Protein AF-A0A7Y3DHA9-F1 (afdb_monomer_lite)

Secondary structure (DSSP, 8-state):
-HHHHHHHHHHHHHHHHHHHHHHHHHHHSTT-GGG-HHHHTHHHHHHHHHHHHHHHHHHHHHHHTT--HHHHHHHHHHHHHHHHHHHHH--

Structure (mmCIF, N/CA/C/O backbone):
data_AF-A0A7Y3DHA9-F1
#
_entry.id   AF-A0A7Y3DHA9-F1
#
loop_
_atom_site.group_PDB
_atom_site.id
_atom_site.type_symbol
_atom_site.label_atom_id
_atom_site.label_alt_id
_atom_site.label_comp_id
_atom_site.label_asym_id
_atom_site.label_entity_id
_atom_site.label_seq_id
_atom_site.pdbx_PDB_ins_code
_atom_site.Cartn_x
_atom_site.Cartn_y
_atom_site.Cartn_z
_atom_site.occupancy
_atom_site.B_iso_or_equiv
_atom_site.auth_seq_id
_atom_site.auth_comp_id
_atom_site.auth_asym_id
_atom_site.auth_atom_id
_atom_site.pdbx_PDB_model_num
ATOM 1 N N . MET A 1 1 ? 13.545 5.362 -10.494 1.00 75.56 1 MET A N 1
ATOM 2 C CA . MET A 1 1 ? 12.402 4.444 -10.269 1.00 75.56 1 MET A CA 1
ATOM 3 C C . MET A 1 1 ? 12.486 3.674 -8.959 1.00 75.56 1 MET A C 1
ATOM 5 O O . MET A 1 1 ? 11.540 3.766 -8.197 1.00 75.56 1 MET A O 1
ATOM 9 N N . ARG A 1 2 ? 13.593 2.985 -8.637 1.00 84.75 2 ARG A N 1
ATOM 10 C CA . ARG A 1 2 ? 13.716 2.209 -7.380 1.00 84.75 2 ARG A CA 1
ATOM 11 C C . ARG A 1 2 ? 13.362 2.999 -6.113 1.00 84.75 2 ARG A C 1
ATOM 13 O O . ARG A 1 2 ? 12.601 2.504 -5.296 1.00 84.75 2 ARG A O 1
ATOM 20 N N . ALA A 1 3 ? 13.839 4.241 -5.999 1.00 88.06 3 ALA A N 1
ATOM 21 C CA . ALA A 1 3 ? 13.504 5.120 -4.876 1.00 88.06 3 ALA A CA 1
ATOM 22 C C . ALA A 1 3 ? 11.991 5.385 -4.746 1.00 88.06 3 ALA A C 1
ATOM 24 O O . ALA A 1 3 ? 11.471 5.381 -3.641 1.00 88.06 3 ALA A O 1
ATOM 25 N N . VAL A 1 4 ? 11.271 5.546 -5.863 1.00 89.31 4 VAL A N 1
ATOM 26 C CA . VAL A 1 4 ? 9.814 5.776 -5.861 1.00 89.31 4 VAL A CA 1
ATOM 27 C C . VAL A 1 4 ? 9.078 4.548 -5.329 1.00 89.31 4 VAL A C 1
ATOM 29 O O . VAL A 1 4 ? 8.219 4.677 -4.465 1.00 89.31 4 VAL A O 1
ATOM 32 N N . PHE A 1 5 ? 9.454 3.354 -5.791 1.00 89.88 5 PHE A N 1
ATOM 33 C CA . PHE A 1 5 ? 8.871 2.106 -5.298 1.00 89.88 5 PHE A CA 1
ATOM 34 C C . PHE A 1 5 ? 9.215 1.848 -3.828 1.00 89.88 5 PHE A C 1
ATOM 36 O O . PHE A 1 5 ? 8.356 1.399 -3.081 1.00 89.88 5 PHE A O 1
ATOM 43 N N . ALA A 1 6 ? 10.429 2.192 -3.389 1.00 88.56 6 ALA A N 1
ATOM 44 C CA . ALA A 1 6 ? 10.831 2.086 -1.988 1.00 88.56 6 ALA A CA 1
ATOM 45 C C . ALA A 1 6 ? 10.068 3.044 -1.073 1.00 88.56 6 ALA A C 1
ATOM 47 O O . ALA A 1 6 ? 9.629 2.634 -0.003 1.00 88.56 6 ALA A O 1
ATOM 48 N N . ILE A 1 7 ? 9.854 4.289 -1.504 1.00 93.38 7 ILE A N 1
ATOM 49 C CA . ILE A 1 7 ? 9.027 5.247 -0.765 1.00 93.38 7 ILE A CA 1
ATOM 50 C C . ILE A 1 7 ? 7.584 4.746 -0.699 1.00 93.38 7 ILE A C 1
ATOM 52 O O . ILE A 1 7 ? 7.011 4.707 0.384 1.00 93.38 7 ILE A O 1
ATOM 56 N N . ALA A 1 8 ? 7.013 4.310 -1.826 1.00 90.12 8 ALA A N 1
ATOM 57 C CA . ALA A 1 8 ? 5.658 3.766 -1.853 1.00 90.12 8 ALA A CA 1
ATOM 58 C C . ALA A 1 8 ? 5.517 2.545 -0.934 1.00 90.12 8 ALA A C 1
ATOM 60 O O . ALA A 1 8 ? 4.572 2.468 -0.156 1.00 90.12 8 ALA A O 1
ATOM 61 N N . LEU A 1 9 ? 6.494 1.635 -0.958 1.00 90.38 9 LEU A N 1
ATOM 62 C CA . LEU A 1 9 ? 6.523 0.479 -0.071 1.00 90.38 9 LEU A CA 1
ATOM 63 C C . LEU A 1 9 ? 6.594 0.898 1.399 1.00 90.38 9 LEU A C 1
ATOM 65 O O . LEU A 1 9 ? 5.826 0.392 2.209 1.00 90.38 9 LEU A O 1
ATOM 69 N N . GLY A 1 10 ? 7.479 1.837 1.736 1.00 93.69 10 GLY A N 1
ATOM 70 C CA . GLY A 1 10 ? 7.617 2.355 3.094 1.00 93.69 10 GLY A CA 1
ATOM 71 C C . GLY A 1 10 ? 6.329 3.002 3.601 1.00 93.69 10 GLY A C 1
ATOM 72 O O . GLY A 1 10 ? 5.872 2.678 4.692 1.00 93.69 10 GLY A O 1
ATOM 73 N N . VAL A 1 11 ? 5.699 3.856 2.792 1.00 93.31 11 VAL A N 1
ATOM 74 C CA . VAL A 1 11 ? 4.422 4.503 3.137 1.00 93.31 11 VAL A CA 1
ATOM 75 C C . VAL A 1 11 ? 3.304 3.471 3.285 1.00 93.31 11 VAL A C 1
ATOM 77 O O . VAL A 1 11 ? 2.571 3.514 4.268 1.00 93.31 11 VAL A O 1
ATOM 80 N N . GLY A 1 12 ? 3.190 2.518 2.356 1.00 89.69 12 GLY A N 1
ATOM 81 C CA . GLY A 1 12 ? 2.194 1.448 2.436 1.00 89.69 12 GLY A CA 1
ATOM 82 C C . GLY A 1 12 ? 2.391 0.560 3.665 1.00 89.69 12 GLY A C 1
ATOM 83 O O . GLY A 1 12 ? 1.429 0.226 4.348 1.00 89.69 12 GLY A O 1
ATOM 84 N N . PHE A 1 13 ? 3.640 0.232 3.994 1.00 93.38 13 PHE A N 1
ATOM 85 C CA . PHE A 1 13 ? 3.988 -0.566 5.166 1.00 93.38 13 PHE A CA 1
ATOM 86 C C . PHE A 1 13 ? 3.660 0.159 6.475 1.00 93.38 13 PHE A C 1
ATOM 88 O O . PHE A 1 13 ? 3.027 -0.421 7.354 1.00 93.38 13 PHE A O 1
ATOM 95 N N . LEU A 1 14 ? 4.027 1.438 6.593 1.00 95.06 14 LEU A N 1
ATOM 96 C CA . 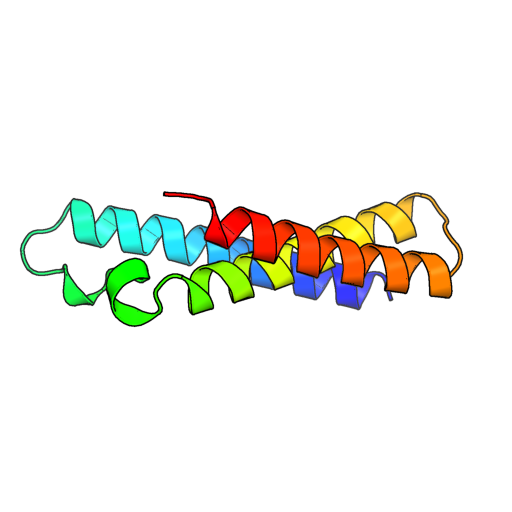LEU A 1 14 ? 3.665 2.257 7.752 1.00 95.06 14 LEU A CA 1
ATOM 97 C C . LEU A 1 14 ? 2.149 2.436 7.868 1.00 95.06 14 LEU A C 1
ATOM 99 O O . LEU A 1 14 ? 1.621 2.392 8.973 1.00 95.06 14 LEU A O 1
ATOM 103 N N . GLY A 1 15 ? 1.447 2.588 6.742 1.00 90.94 15 GLY A N 1
ATOM 104 C CA . GLY A 1 15 ? -0.012 2.632 6.707 1.00 90.94 15 GLY A CA 1
ATOM 105 C C . GLY A 1 15 ? -0.642 1.344 7.238 1.00 90.94 15 GLY A C 1
ATOM 106 O O . GLY A 1 15 ? -1.532 1.415 8.079 1.00 90.94 15 GLY A O 1
ATOM 107 N N . LEU A 1 16 ? -0.149 0.176 6.808 1.00 89.38 16 LEU A N 1
ATOM 108 C CA . LEU A 1 16 ? -0.606 -1.125 7.311 1.00 89.38 16 LEU A CA 1
ATOM 109 C C . LEU A 1 16 ? -0.328 -1.286 8.807 1.00 89.38 16 LEU A C 1
ATOM 111 O O . LEU A 1 16 ? -1.213 -1.700 9.548 1.00 89.38 16 LEU A O 1
ATOM 115 N N . LEU A 1 17 ? 0.878 -0.93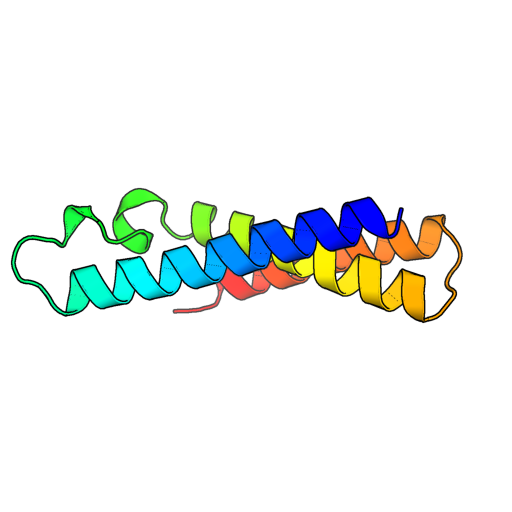6 9.262 1.00 91.50 17 LEU A N 1
ATOM 116 C CA . LEU A 1 17 ? 1.221 -0.987 10.683 1.00 91.50 17 LEU A CA 1
ATOM 117 C C . LEU A 1 17 ? 0.325 -0.070 11.511 1.00 91.50 17 LEU A C 1
ATOM 119 O O . LEU A 1 17 ? -0.207 -0.504 12.526 1.00 91.50 17 LEU A O 1
ATOM 123 N N . GLY A 1 18 ? 0.137 1.172 11.064 1.00 90.62 18 GLY A N 1
ATOM 124 C CA . GLY A 1 18 ? -0.766 2.120 11.702 1.00 90.62 18 GLY A CA 1
ATOM 125 C C . GLY A 1 18 ? -2.171 1.545 11.817 1.00 90.62 18 GLY A C 1
ATOM 126 O O . GLY A 1 18 ? -2.713 1.531 12.914 1.00 90.62 18 GLY A O 1
ATOM 127 N N . TRP A 1 19 ? -2.697 0.984 10.722 1.00 89.44 19 TRP A N 1
ATOM 128 C CA . TRP A 1 19 ? -4.018 0.356 10.681 1.00 89.44 19 TRP A CA 1
ATOM 129 C C . TRP A 1 19 ? -4.152 -0.773 11.706 1.00 89.44 19 TRP A C 1
ATOM 131 O O . TRP A 1 19 ? -5.111 -0.804 12.473 1.00 89.44 19 TRP A O 1
ATOM 141 N N . ILE A 1 20 ? -3.172 -1.679 11.764 1.00 88.50 20 ILE A N 1
ATOM 142 C CA . ILE A 1 20 ? -3.162 -2.801 12.713 1.00 88.50 20 ILE A CA 1
ATOM 143 C C . ILE A 1 20 ? -3.121 -2.288 14.155 1.00 88.50 20 ILE A C 1
ATOM 145 O O . ILE A 1 20 ? -3.896 -2.750 14.988 1.00 88.50 20 ILE A O 1
ATOM 149 N N . ILE A 1 21 ? -2.243 -1.325 14.451 1.00 89.88 21 ILE A N 1
ATOM 150 C CA . ILE A 1 21 ? -2.102 -0.754 15.794 1.00 89.88 21 ILE A CA 1
ATOM 151 C C . ILE A 1 21 ? -3.409 -0.088 16.225 1.00 89.88 21 ILE A C 1
ATOM 153 O O . ILE A 1 21 ? -3.886 -0.353 17.324 1.00 89.88 21 ILE A O 1
ATOM 157 N N . THR A 1 22 ? -4.009 0.751 15.379 1.00 88.19 22 THR A N 1
ATOM 158 C CA . THR A 1 22 ? -5.244 1.465 15.728 1.00 88.19 22 THR A CA 1
ATOM 159 C C . THR A 1 22 ? -6.429 0.522 15.886 1.00 88.19 22 THR A C 1
ATOM 161 O O . THR A 1 22 ? -7.190 0.693 16.832 1.00 88.19 22 THR A O 1
ATOM 164 N N . SER A 1 23 ? -6.543 -0.506 15.038 1.00 86.19 23 SER A N 1
ATOM 165 C CA . SER A 1 23 ? -7.596 -1.527 15.167 1.00 86.19 23 SER A CA 1
ATOM 166 C C . SER A 1 23 ? -7.430 -2.322 16.468 1.00 86.19 23 SER A C 1
ATOM 168 O O . SER A 1 23 ? -8.386 -2.550 17.201 1.00 86.19 23 SER A O 1
ATOM 170 N N . ALA A 1 24 ? -6.191 -2.692 16.810 1.00 86.94 24 ALA A N 1
ATOM 171 C CA . ALA A 1 24 ? -5.896 -3.396 18.055 1.00 86.94 24 ALA A CA 1
ATOM 172 C C . ALA A 1 24 ? -6.193 -2.540 19.296 1.00 86.94 24 ALA A C 1
ATOM 174 O O . ALA A 1 24 ? -6.729 -3.050 20.279 1.00 86.94 24 ALA A O 1
ATOM 175 N N . VAL A 1 25 ? -5.858 -1.246 19.261 1.00 87.12 25 VAL A N 1
ATOM 176 C CA . VAL A 1 25 ? -6.173 -0.299 20.341 1.00 87.12 25 VAL A CA 1
ATOM 177 C C . VAL A 1 25 ? -7.682 -0.134 20.501 1.00 87.12 25 VAL A C 1
ATOM 179 O O . VAL A 1 25 ? -8.163 -0.241 21.626 1.00 87.12 25 VAL A O 1
ATOM 182 N N . ALA A 1 26 ? -8.422 0.065 19.406 1.00 85.00 26 ALA A N 1
ATOM 183 C CA . ALA A 1 26 ? -9.879 0.181 19.440 1.00 85.00 26 ALA A CA 1
ATOM 184 C C . ALA A 1 26 ? -10.537 -1.075 20.038 1.00 85.00 26 ALA A C 1
ATOM 186 O O . ALA A 1 26 ? -11.439 -0.961 20.859 1.00 85.00 26 ALA A O 1
ATOM 187 N N . ALA A 1 27 ? -10.019 -2.265 19.717 1.00 84.62 27 ALA A N 1
ATOM 188 C CA . ALA A 1 27 ? -10.506 -3.526 20.276 1.00 84.62 27 ALA A CA 1
ATOM 189 C C . ALA A 1 27 ? -10.115 -3.772 21.750 1.00 84.62 27 ALA A C 1
ATOM 191 O O . ALA A 1 27 ? -10.698 -4.640 22.396 1.00 84.62 27 ALA A O 1
ATOM 192 N N . SER A 1 28 ? -9.104 -3.070 22.274 1.00 85.06 28 SER A N 1
ATOM 193 C CA . SER A 1 28 ? -8.540 -3.327 23.612 1.00 85.06 28 SER A CA 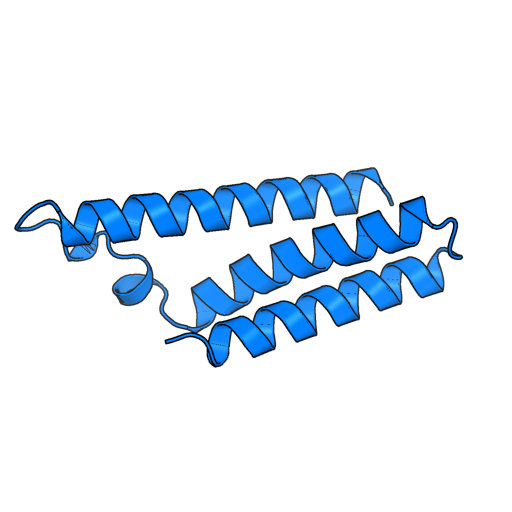1
ATOM 194 C C . SER A 1 28 ? -8.935 -2.288 24.664 1.00 85.06 28 SER A C 1
ATOM 196 O O . SER A 1 28 ? -8.751 -2.540 25.855 1.00 85.06 28 SER A O 1
ATOM 198 N N . VAL A 1 29 ? -9.404 -1.107 24.252 1.00 84.44 29 VAL A N 1
ATOM 199 C CA . VAL A 1 29 ? -9.707 0.018 25.147 1.00 84.44 29 VAL A CA 1
ATOM 200 C C . VAL A 1 29 ? -11.165 0.434 24.979 1.00 84.44 29 VAL A C 1
ATOM 202 O O . VAL A 1 29 ? -11.544 0.995 23.951 1.00 84.44 29 VAL A O 1
ATOM 205 N N . ASP A 1 30 ? -11.968 0.217 26.021 1.00 77.94 30 ASP A N 1
ATOM 206 C CA . ASP A 1 30 ? -13.374 0.627 26.042 1.00 77.94 30 ASP A CA 1
ATOM 207 C C . ASP A 1 30 ? -13.516 2.145 25.808 1.00 77.94 30 ASP A C 1
ATOM 209 O O . ASP A 1 30 ? -12.839 2.965 26.438 1.00 77.94 30 ASP A O 1
ATOM 213 N N . GLY A 1 31 ? -14.406 2.530 24.886 1.00 79.12 31 GLY A N 1
ATOM 214 C CA . GLY A 1 31 ? -14.667 3.926 24.511 1.00 79.12 31 GLY A CA 1
ATOM 215 C C . GLY A 1 31 ? -13.741 4.508 23.433 1.00 79.12 31 GLY A C 1
ATOM 216 O O . GLY A 1 31 ? -13.856 5.693 23.120 1.00 79.12 31 GLY A O 1
ATOM 217 N N . TRP A 1 32 ? -12.834 3.709 22.857 1.00 81.81 32 TRP A N 1
ATOM 218 C CA . TRP A 1 32 ? -11.934 4.118 21.763 1.00 81.81 32 TRP A CA 1
ATOM 219 C C . TRP A 1 32 ? -12.349 3.573 20.387 1.00 81.81 32 TRP A C 1
ATOM 221 O O . TRP A 1 32 ? -11.578 3.650 19.431 1.00 81.81 32 TRP A O 1
ATOM 231 N N . GLU A 1 33 ? -13.588 3.097 20.267 1.00 75.50 33 GLU A N 1
ATOM 232 C CA . GLU A 1 33 ? -14.204 2.573 19.035 1.00 75.50 33 GLU A CA 1
ATOM 233 C C . GLU A 1 33 ? -14.032 3.544 17.854 1.00 75.50 33 GLU A C 1
ATOM 235 O O . GLU A 1 33 ? -13.599 3.159 16.776 1.00 75.50 33 GLU A O 1
ATOM 240 N N . GLY A 1 34 ? -14.189 4.852 18.095 1.00 76.00 34 GLY A N 1
ATOM 241 C CA . GLY A 1 34 ? -14.047 5.881 17.059 1.00 76.00 34 GLY A CA 1
ATOM 242 C C . GLY A 1 34 ? -12.632 6.079 16.490 1.00 76.00 34 GLY A C 1
ATOM 243 O O . GLY A 1 34 ? -12.452 6.937 15.626 1.00 76.00 34 GLY A O 1
ATOM 244 N N . ILE A 1 35 ? -11.617 5.355 16.972 1.00 82.38 35 ILE A N 1
ATOM 245 C CA . ILE A 1 35 ? -10.259 5.331 16.399 1.00 82.38 35 ILE A CA 1
ATOM 246 C C . ILE A 1 35 ? -10.079 4.150 15.438 1.00 82.38 35 ILE A C 1
ATOM 248 O O . ILE A 1 35 ? -9.105 4.149 14.679 1.00 82.38 35 ILE A O 1
ATOM 252 N N . ASP A 1 36 ? -11.026 3.210 15.403 1.00 82.00 36 ASP A N 1
ATOM 253 C CA . ASP A 1 36 ? -10.992 2.074 14.495 1.00 82.00 36 ASP A CA 1
ATOM 254 C C . ASP A 1 36 ? -10.942 2.562 13.031 1.00 82.00 36 ASP A C 1
ATOM 256 O O . ASP A 1 36 ? -11.852 3.250 12.543 1.00 82.00 36 ASP A O 1
ATOM 260 N N . PRO A 1 37 ? -9.852 2.278 12.300 1.00 80.75 37 PRO A N 1
ATOM 261 C CA . PRO A 1 37 ? -9.734 2.668 10.905 1.00 80.75 37 PRO A CA 1
ATOM 262 C C . PRO A 1 37 ? -10.746 1.938 10.012 1.00 80.75 37 PRO A C 1
ATOM 264 O O . PRO A 1 37 ? -11.121 2.496 8.976 1.00 80.75 37 PRO A O 1
ATOM 267 N N . ASP A 1 38 ? -11.228 0.755 10.401 1.00 82.88 38 ASP A N 1
ATOM 268 C CA . ASP A 1 38 ? -12.261 0.038 9.656 1.00 82.88 38 ASP A CA 1
ATOM 269 C C . ASP A 1 38 ? -13.612 0.761 9.753 1.00 82.88 38 ASP A C 1
ATOM 271 O O . ASP A 1 38 ? -14.307 0.883 8.744 1.00 82.88 38 ASP A O 1
ATOM 275 N N . GLU A 1 39 ? -13.945 1.372 10.892 1.00 81.56 39 GLU A N 1
ATOM 276 C CA . GLU A 1 39 ? -15.140 2.219 11.001 1.00 81.56 39 GLU A CA 1
ATOM 277 C C . GLU A 1 39 ? -14.980 3.556 10.263 1.00 81.56 39 GLU A C 1
ATOM 279 O O . GLU A 1 39 ? -15.909 4.040 9.610 1.00 81.56 39 GLU A O 1
ATOM 284 N N . ARG A 1 40 ? -13.795 4.175 10.336 1.00 82.19 40 ARG A N 1
ATOM 285 C CA . ARG A 1 40 ? -13.574 5.528 9.791 1.00 82.19 40 ARG A CA 1
ATOM 286 C C . ARG A 1 40 ? -13.352 5.574 8.286 1.00 82.19 40 ARG A C 1
ATOM 288 O O . ARG A 1 40 ? -13.774 6.521 7.624 1.00 82.19 40 ARG A O 1
ATOM 295 N N . LEU A 1 41 ? -12.580 4.630 7.764 1.00 83.38 41 LEU A N 1
ATOM 296 C CA . LEU A 1 41 ? -12.092 4.631 6.383 1.00 83.38 41 LEU A CA 1
ATOM 297 C C . LEU A 1 41 ? -12.635 3.439 5.590 1.00 83.38 41 LEU A C 1
ATOM 299 O O . LEU A 1 41 ? -12.665 3.485 4.351 1.00 83.38 41 LEU A O 1
ATOM 303 N N . GLY A 1 42 ? -13.060 2.389 6.294 1.00 83.69 42 GLY A N 1
ATOM 304 C CA . GLY A 1 42 ? -13.675 1.201 5.730 1.00 83.69 42 GLY A CA 1
ATOM 305 C C . GLY A 1 42 ? -12.833 0.516 4.664 1.00 83.69 42 GLY A C 1
ATOM 306 O O . GLY A 1 42 ? -11.619 0.702 4.516 1.00 83.69 42 GLY A O 1
ATOM 307 N N . THR A 1 43 ? -13.529 -0.261 3.840 1.00 85.19 43 THR A N 1
ATOM 308 C CA . THR A 1 43 ? -12.933 -1.070 2.775 1.00 85.19 43 THR A CA 1
ATOM 309 C C . THR A 1 43 ? -12.131 -0.232 1.776 1.00 85.19 43 THR A C 1
ATOM 311 O O . THR A 1 43 ? -11.133 -0.701 1.224 1.00 85.19 43 THR A O 1
ATOM 314 N N . ASN A 1 44 ? -12.522 1.025 1.544 1.00 86.69 44 ASN A N 1
ATOM 315 C CA . ASN A 1 44 ? -11.836 1.911 0.605 1.00 86.69 44 ASN A CA 1
ATOM 316 C C . ASN A 1 44 ? -10.450 2.330 1.114 1.00 86.69 44 ASN A C 1
ATOM 318 O O . ASN A 1 44 ? -9.491 2.288 0.340 1.00 86.69 44 ASN A O 1
ATOM 322 N N . GLY A 1 45 ? -10.316 2.675 2.399 1.00 85.44 45 GLY A N 1
ATOM 323 C CA . GLY A 1 45 ? -9.014 2.998 2.986 1.00 85.44 45 GLY A CA 1
ATOM 324 C C . GLY A 1 45 ? -8.074 1.794 2.996 1.00 85.44 45 GLY A C 1
ATOM 325 O O . GLY A 1 45 ? -6.926 1.908 2.561 1.00 85.44 45 GLY A O 1
ATOM 326 N N . ARG A 1 46 ? -8.590 0.615 3.366 1.00 87.25 46 ARG A N 1
ATOM 327 C CA . ARG A 1 46 ? -7.828 -0.642 3.360 1.00 87.25 46 ARG A CA 1
ATOM 328 C C . ARG A 1 46 ? -7.349 -1.004 1.952 1.00 87.25 46 ARG A C 1
ATOM 330 O O . ARG A 1 46 ? -6.183 -1.345 1.762 1.00 87.25 46 ARG A O 1
ATOM 337 N N . THR A 1 47 ? -8.214 -0.831 0.948 1.00 90.81 47 THR A N 1
ATOM 338 C CA . THR A 1 47 ? -7.872 -1.003 -0.477 1.00 90.81 47 THR A CA 1
ATOM 339 C C . THR A 1 47 ? -6.742 -0.061 -0.898 1.00 90.81 47 THR A C 1
ATOM 341 O O . THR A 1 47 ? -5.809 -0.489 -1.575 1.00 90.81 47 THR A O 1
ATOM 344 N N . ALA A 1 48 ? -6.811 1.218 -0.514 1.00 90.81 48 ALA A N 1
ATOM 345 C CA . ALA A 1 48 ? -5.817 2.214 -0.902 1.00 90.81 48 ALA A CA 1
ATOM 346 C C . ALA A 1 48 ? -4.442 1.917 -0.287 1.00 90.81 48 ALA A C 1
ATOM 348 O O . ALA A 1 48 ? -3.441 1.889 -1.003 1.00 90.81 48 ALA A O 1
ATOM 349 N N . VAL A 1 49 ? -4.393 1.630 1.017 1.00 92.12 49 VAL A N 1
ATOM 350 C CA . VAL A 1 49 ? -3.150 1.292 1.727 1.00 92.12 49 VAL A CA 1
ATOM 351 C C . VAL A 1 49 ? -2.533 0.008 1.164 1.00 92.12 49 VAL A C 1
ATOM 353 O O . VAL A 1 49 ? -1.343 -0.014 0.837 1.00 92.12 49 VAL A O 1
ATOM 356 N N . ALA A 1 50 ? -3.343 -1.037 0.964 1.00 92.25 50 ALA A N 1
ATOM 357 C CA . ALA A 1 50 ? -2.889 -2.284 0.356 1.00 92.25 50 ALA A CA 1
ATOM 358 C C . ALA A 1 50 ? -2.390 -2.076 -1.081 1.00 92.25 50 ALA A C 1
ATOM 360 O O . ALA A 1 50 ? -1.364 -2.637 -1.461 1.00 92.25 50 ALA A O 1
ATOM 361 N N . GLY A 1 51 ? -3.060 -1.231 -1.867 1.00 92.69 51 GLY A N 1
ATOM 362 C CA . GLY A 1 51 ? -2.639 -0.887 -3.222 1.00 92.69 51 GLY A CA 1
ATOM 363 C C . GLY A 1 51 ? -1.294 -0.159 -3.261 1.00 92.69 51 GLY A C 1
ATOM 364 O O . GLY A 1 51 ? -0.435 -0.502 -4.069 1.00 92.69 51 GLY A O 1
ATOM 365 N N . VAL A 1 52 ? -1.058 0.793 -2.356 1.00 93.75 52 VAL A N 1
ATOM 366 C CA . VAL A 1 52 ? 0.234 1.496 -2.242 1.00 93.75 52 VAL A CA 1
ATOM 367 C C . VAL A 1 52 ? 1.354 0.531 -1.839 1.00 93.75 52 VAL A C 1
ATOM 369 O O . VAL A 1 52 ? 2.434 0.550 -2.434 1.00 93.75 52 VAL A O 1
ATOM 372 N N . PHE A 1 53 ? 1.084 -0.362 -0.885 1.00 94.56 53 PHE A N 1
ATOM 373 C CA . PHE A 1 53 ? 2.024 -1.409 -0.490 1.00 94.56 53 PHE A CA 1
ATOM 374 C C . PHE A 1 53 ? 2.336 -2.368 -1.652 1.00 94.56 53 PHE A C 1
ATOM 376 O O . PHE A 1 53 ? 3.504 -2.614 -1.958 1.00 94.56 53 PHE A O 1
ATOM 383 N N . GLY A 1 54 ? 1.305 -2.859 -2.346 1.00 93.00 54 GLY A N 1
ATOM 384 C CA . GLY A 1 54 ? 1.432 -3.755 -3.497 1.00 93.00 54 GLY A CA 1
ATOM 385 C C . GLY A 1 54 ? 2.175 -3.120 -4.673 1.00 93.00 54 GLY A C 1
ATOM 386 O O . GLY A 1 54 ? 3.022 -3.772 -5.285 1.00 93.00 54 GLY A O 1
ATOM 387 N N . PHE A 1 55 ? 1.929 -1.834 -4.942 1.00 96.06 55 PHE A N 1
ATOM 388 C CA . PHE A 1 55 ? 2.677 -1.045 -5.922 1.00 96.06 55 PHE A CA 1
ATOM 389 C C . PHE A 1 55 ? 4.169 -1.008 -5.594 1.00 96.06 55 PHE A C 1
ATOM 391 O O . PHE A 1 55 ? 5.013 -1.289 -6.449 1.00 96.06 55 PHE A O 1
ATOM 398 N N . GLY A 1 56 ? 4.486 -0.674 -4.340 1.00 92.62 56 GLY A N 1
ATOM 399 C CA . GLY A 1 56 ? 5.852 -0.603 -3.845 1.00 92.62 56 GLY A CA 1
ATOM 400 C C . GLY A 1 56 ? 6.568 -1.946 -3.943 1.00 92.62 56 GLY A C 1
ATOM 401 O O . GLY A 1 56 ? 7.644 -2.007 -4.536 1.00 92.62 56 GLY A O 1
ATOM 402 N N . MET A 1 57 ? 5.951 -3.020 -3.436 1.00 95.94 57 MET A N 1
ATOM 403 C CA . MET A 1 57 ? 6.509 -4.377 -3.471 1.00 95.94 57 MET A CA 1
ATOM 404 C C . MET A 1 57 ? 6.764 -4.849 -4.902 1.00 95.94 57 MET A C 1
ATOM 406 O O . MET A 1 57 ? 7.899 -5.168 -5.245 1.00 95.94 57 MET A O 1
ATOM 410 N N . ALA A 1 58 ? 5.738 -4.862 -5.757 1.00 94.56 58 ALA A N 1
ATOM 411 C CA . ALA A 1 58 ? 5.863 -5.416 -7.102 1.00 94.56 58 ALA A CA 1
ATOM 412 C C . ALA A 1 58 ? 6.8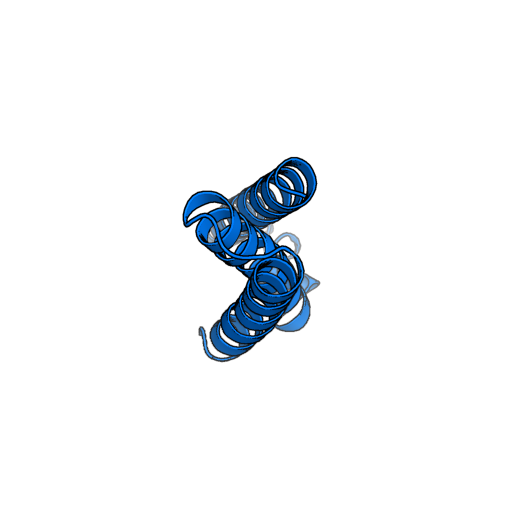26 -4.600 -7.980 1.00 94.56 58 ALA A C 1
ATOM 414 O O . ALA A 1 58 ? 7.636 -5.172 -8.713 1.00 94.56 58 ALA A O 1
ATOM 415 N N . GLY A 1 59 ? 6.797 -3.267 -7.860 1.00 92.06 59 GLY A N 1
ATOM 416 C CA . GLY A 1 59 ? 7.724 -2.382 -8.562 1.00 92.06 59 GLY A CA 1
ATOM 417 C C . GLY A 1 59 ? 9.175 -2.559 -8.113 1.00 92.06 59 GLY A C 1
ATOM 418 O O . GLY A 1 59 ? 10.077 -2.610 -8.951 1.00 92.06 59 GLY A O 1
ATOM 419 N N . LEU A 1 60 ? 9.427 -2.706 -6.807 1.00 94.31 60 LEU A N 1
ATOM 420 C CA . LEU A 1 60 ? 10.766 -3.007 -6.288 1.00 94.31 60 LEU A CA 1
ATOM 421 C C . LEU A 1 60 ? 11.251 -4.381 -6.736 1.00 94.31 60 LEU A C 1
ATOM 423 O O . LEU A 1 60 ? 12.378 -4.482 -7.217 1.00 94.31 60 LEU A O 1
ATOM 427 N N . SER A 1 61 ? 10.418 -5.415 -6.613 1.0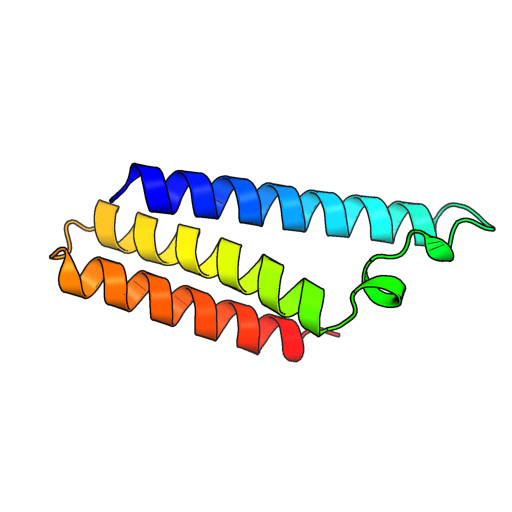0 94.69 61 SER A N 1
ATOM 428 C CA . SER A 1 61 ? 10.765 -6.781 -7.009 1.00 94.69 61 SER A CA 1
ATOM 429 C C . SER A 1 61 ? 11.133 -6.859 -8.491 1.00 94.69 61 SER A C 1
ATOM 431 O O . SER A 1 61 ? 12.192 -7.390 -8.823 1.00 94.69 61 SER A O 1
ATOM 433 N N . ALA A 1 62 ? 10.334 -6.259 -9.380 1.00 94.12 62 ALA A N 1
ATOM 434 C CA . ALA A 1 62 ? 10.634 -6.218 -10.812 1.00 94.12 62 ALA A CA 1
ATOM 435 C C . ALA A 1 62 ? 11.910 -5.411 -11.118 1.00 94.12 62 ALA A C 1
ATOM 437 O O . ALA A 1 62 ? 12.755 -5.842 -11.907 1.00 94.12 62 ALA A O 1
ATOM 438 N N . ALA A 1 63 ? 12.111 -4.276 -10.438 1.00 92.44 63 ALA A N 1
ATOM 439 C CA . ALA A 1 63 ? 13.318 -3.471 -10.602 1.00 92.44 63 ALA A CA 1
ATOM 440 C C . ALA A 1 63 ? 14.588 -4.187 -10.109 1.00 92.44 63 ALA A C 1
ATOM 442 O O . ALA A 1 63 ? 15.672 -3.948 -10.649 1.00 92.44 63 ALA A O 1
ATOM 443 N N . TYR A 1 64 ? 14.479 -5.021 -9.070 1.00 93.69 64 TYR A N 1
ATOM 444 C CA . TYR A 1 64 ? 15.572 -5.853 -8.558 1.00 93.69 64 TYR A CA 1
ATOM 445 C C . TYR A 1 64 ? 15.864 -7.045 -9.466 1.00 93.69 64 TYR A C 1
ATOM 447 O O . TYR A 1 64 ? 17.031 -7.357 -9.681 1.00 93.69 64 TYR A O 1
ATOM 455 N N . ALA A 1 65 ? 14.833 -7.640 -10.067 1.00 94.06 65 ALA A N 1
ATOM 456 C CA . ALA A 1 65 ? 14.966 -8.700 -11.063 1.00 94.06 65 ALA A CA 1
ATOM 457 C C . ALA A 1 65 ? 15.590 -8.224 -12.393 1.00 94.06 65 ALA A C 1
ATOM 459 O O . ALA A 1 65 ? 15.783 -9.025 -13.303 1.00 94.06 65 ALA A O 1
ATOM 460 N N . GLY A 1 66 ? 15.897 -6.928 -12.528 1.00 92.62 66 GLY A N 1
ATOM 461 C CA . GLY A 1 66 ? 16.532 -6.362 -13.719 1.00 92.62 66 GLY A CA 1
ATOM 462 C C . GLY A 1 66 ? 15.579 -6.186 -14.900 1.00 92.62 66 GLY A C 1
ATOM 463 O O . GLY A 1 66 ? 16.032 -6.108 -16.040 1.00 92.62 66 GLY A O 1
ATOM 464 N N . TRP A 1 67 ? 14.266 -6.131 -14.654 1.00 94.25 67 TRP A N 1
ATOM 465 C CA . TRP A 1 67 ? 13.287 -5.954 -15.721 1.00 94.25 67 TRP A CA 1
ATOM 466 C C . TRP A 1 67 ? 13.429 -4.586 -16.401 1.00 94.25 67 TRP A C 1
ATOM 468 O O . TRP A 1 67 ? 13.794 -3.598 -15.753 1.00 94.25 67 TRP A O 1
ATOM 478 N N . PRO A 1 68 ? 13.068 -4.482 -17.693 1.00 94.19 68 PRO A N 1
ATOM 479 C CA . PRO A 1 68 ? 12.963 -3.196 -18.364 1.00 94.19 68 PRO A CA 1
ATOM 480 C C . PRO A 1 68 ? 12.038 -2.234 -17.608 1.00 94.19 68 PRO A C 1
ATOM 482 O O . PRO A 1 68 ? 11.072 -2.636 -16.953 1.00 94.19 68 PRO A O 1
ATOM 485 N N . THR A 1 69 ? 12.296 -0.936 -17.747 1.00 91.62 69 THR A N 1
ATOM 486 C CA . THR A 1 69 ? 11.527 0.143 -17.109 1.00 91.62 69 THR A CA 1
ATOM 487 C C . THR A 1 69 ? 10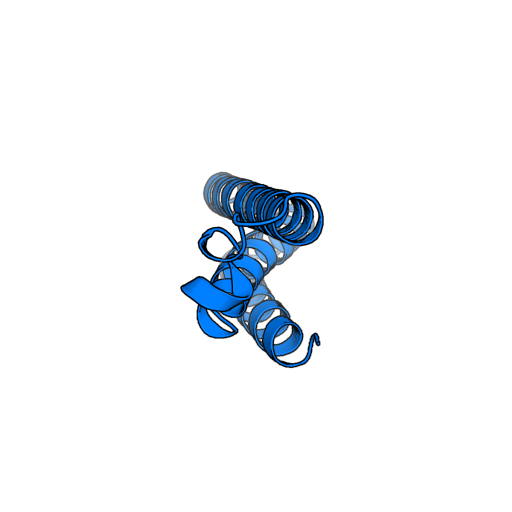.014 0.008 -17.288 1.00 91.62 69 THR A C 1
ATOM 489 O O . THR A 1 69 ? 9.277 0.075 -16.306 1.00 91.62 69 THR A O 1
ATOM 492 N N . ALA A 1 70 ? 9.549 -0.218 -18.520 1.00 91.75 70 ALA A N 1
ATOM 493 C CA . ALA A 1 70 ? 8.121 -0.331 -18.813 1.00 91.75 70 ALA A CA 1
ATOM 494 C C . ALA A 1 70 ? 7.487 -1.551 -18.125 1.00 91.75 70 ALA A C 1
ATOM 496 O O . ALA A 1 70 ? 6.418 -1.439 -17.529 1.00 91.75 70 ALA A O 1
ATOM 497 N N . ALA A 1 71 ? 8.181 -2.693 -18.134 1.00 92.44 71 ALA A N 1
ATOM 498 C CA . ALA A 1 71 ? 7.731 -3.908 -17.457 1.00 92.44 71 ALA A CA 1
ATOM 499 C C . ALA A 1 71 ? 7.702 -3.733 -15.930 1.00 92.44 71 ALA A C 1
ATOM 501 O O . ALA A 1 71 ? 6.788 -4.214 -15.270 1.00 92.44 71 ALA A O 1
ATOM 502 N N . THR A 1 72 ? 8.655 -2.984 -15.372 1.00 94.25 72 THR A N 1
ATOM 503 C CA . THR A 1 72 ? 8.691 -2.650 -13.942 1.00 94.25 72 THR A CA 1
ATOM 504 C C . THR A 1 72 ? 7.503 -1.775 -13.534 1.00 94.25 72 THR A C 1
ATOM 506 O O . THR A 1 72 ? 6.862 -2.033 -12.517 1.00 94.25 72 THR A O 1
ATOM 509 N N . ALA A 1 73 ? 7.179 -0.753 -14.332 1.00 93.06 73 ALA A N 1
ATOM 510 C CA . ALA A 1 73 ? 6.004 0.085 -14.100 1.00 93.06 73 ALA A CA 1
ATOM 511 C C . ALA A 1 73 ? 4.702 -0.725 -14.219 1.00 93.06 73 ALA A C 1
ATOM 513 O O . ALA A 1 73 ? 3.820 -0.596 -13.373 1.00 93.06 73 ALA A O 1
ATOM 514 N N . GLY A 1 74 ? 4.615 -1.611 -15.218 1.00 93.56 74 GLY A N 1
ATOM 515 C CA . GLY A 1 74 ? 3.496 -2.540 -15.373 1.00 93.56 74 GLY A CA 1
ATOM 516 C C . GLY A 1 74 ? 3.328 -3.460 -14.163 1.00 93.56 74 GLY A C 1
ATOM 517 O O . GLY A 1 74 ? 2.233 -3.555 -13.618 1.00 93.56 74 GLY A O 1
ATOM 518 N N . ALA A 1 75 ? 4.416 -4.070 -13.684 1.00 94.69 75 ALA A N 1
ATOM 519 C CA . ALA A 1 75 ? 4.402 -4.913 -12.490 1.00 94.69 75 ALA A CA 1
ATOM 520 C C . ALA A 1 75 ? 3.924 -4.147 -11.249 1.00 94.69 75 ALA A C 1
ATOM 522 O O . ALA A 1 75 ? 3.108 -4.665 -10.492 1.00 94.69 75 ALA A O 1
ATOM 523 N N . ALA A 1 76 ? 4.368 -2.900 -11.067 1.00 94.25 76 ALA A N 1
ATOM 524 C CA . ALA A 1 76 ? 3.921 -2.053 -9.966 1.00 94.25 76 ALA A CA 1
ATOM 525 C C . ALA A 1 76 ? 2.407 -1.779 -10.025 1.00 94.25 76 ALA A C 1
ATOM 527 O O . ALA A 1 76 ? 1.712 -1.918 -9.021 1.00 94.25 76 ALA A O 1
ATOM 528 N N . ILE A 1 77 ? 1.865 -1.453 -11.203 1.00 96.19 77 ILE A N 1
ATOM 529 C CA . ILE A 1 77 ? 0.421 -1.229 -11.384 1.00 96.19 77 ILE A CA 1
ATOM 530 C C . ILE A 1 77 ? -0.369 -2.511 -11.095 1.00 96.19 77 ILE A C 1
ATOM 532 O O . ILE A 1 77 ? -1.351 -2.475 -10.355 1.00 96.19 77 ILE A O 1
ATOM 536 N N . VAL A 1 78 ? 0.077 -3.652 -11.628 1.00 96.56 78 VAL A N 1
ATOM 537 C CA . VAL A 1 78 ? -0.560 -4.954 -11.379 1.00 96.56 78 VAL A CA 1
ATOM 538 C C . VAL A 1 78 ? -0.524 -5.300 -9.891 1.00 96.56 78 VAL A C 1
ATOM 540 O O . VAL A 1 78 ? -1.543 -5.714 -9.344 1.00 96.56 78 VAL A O 1
ATOM 543 N N . GLY A 1 79 ? 0.605 -5.071 -9.216 1.00 94.31 79 GLY A N 1
ATOM 544 C CA . GLY A 1 79 ? 0.738 -5.267 -7.773 1.00 94.31 79 GLY A CA 1
ATOM 545 C C . GLY A 1 79 ? -0.229 -4.403 -6.968 1.00 94.31 79 GLY A C 1
ATOM 546 O O . GLY A 1 79 ? -0.849 -4.896 -6.029 1.00 94.31 79 GLY A O 1
ATOM 547 N N . ALA A 1 80 ? -0.418 -3.143 -7.367 1.00 94.81 80 ALA A N 1
ATOM 548 C CA . ALA A 1 80 ? -1.370 -2.237 -6.731 1.00 94.81 80 ALA A CA 1
ATOM 549 C C . ALA A 1 80 ? -2.815 -2.740 -6.854 1.00 94.81 80 ALA A C 1
ATOM 551 O O . ALA A 1 80 ? -3.548 -2.803 -5.868 1.00 94.81 80 ALA A O 1
ATOM 552 N N . ILE A 1 81 ? -3.211 -3.127 -8.069 1.00 95.56 81 ILE A N 1
ATOM 553 C CA . ILE A 1 81 ? -4.564 -3.611 -8.360 1.00 95.56 81 ILE A CA 1
ATOM 554 C C . ILE A 1 81 ? -4.820 -4.933 -7.635 1.00 95.56 81 ILE A C 1
ATOM 556 O O . ILE A 1 81 ? -5.859 -5.080 -6.996 1.00 95.56 81 ILE A O 1
ATOM 560 N N . ALA A 1 82 ? -3.876 -5.875 -7.693 1.00 94.44 82 ALA A N 1
ATOM 561 C CA . ALA A 1 82 ? -4.007 -7.177 -7.051 1.00 94.44 82 ALA A CA 1
ATOM 562 C C . ALA A 1 82 ? -4.121 -7.045 -5.526 1.00 94.44 82 ALA A C 1
ATOM 564 O O . ALA A 1 82 ? -5.043 -7.599 -4.932 1.00 94.44 82 ALA A O 1
ATOM 565 N N . ALA A 1 83 ? -3.239 -6.266 -4.895 1.00 91.06 83 ALA A N 1
ATOM 566 C CA . ALA A 1 83 ? -3.276 -6.059 -3.450 1.00 91.06 83 ALA A CA 1
ATOM 567 C C . ALA A 1 83 ? -4.550 -5.325 -3.007 1.00 91.06 83 ALA A C 1
ATOM 569 O O . ALA A 1 83 ? -5.183 -5.729 -2.033 1.00 91.06 83 ALA A O 1
ATOM 570 N N . GLY A 1 84 ? -4.974 -4.299 -3.752 1.00 89.44 84 GLY A N 1
ATOM 571 C CA . GLY A 1 84 ? -6.234 -3.606 -3.496 1.00 89.44 84 GLY A CA 1
ATOM 572 C C . GLY A 1 84 ? -7.450 -4.526 -3.643 1.00 89.44 84 GLY A C 1
ATOM 573 O O . GLY A 1 84 ? -8.334 -4.515 -2.791 1.00 89.44 84 GLY A O 1
ATOM 574 N N . ALA A 1 85 ? -7.492 -5.363 -4.681 1.00 91.31 85 ALA A N 1
ATOM 575 C CA . ALA A 1 85 ? -8.575 -6.322 -4.883 1.00 91.31 85 ALA A CA 1
ATOM 576 C C . ALA A 1 85 ? -8.645 -7.354 -3.748 1.00 91.31 85 ALA A C 1
ATOM 578 O O . ALA A 1 85 ? -9.728 -7.611 -3.231 1.00 91.31 85 ALA A O 1
ATOM 579 N N . ILE A 1 86 ? -7.501 -7.891 -3.310 1.00 91.69 86 ILE A N 1
ATOM 580 C CA . ILE A 1 86 ? -7.434 -8.839 -2.187 1.00 91.69 86 ILE A CA 1
ATOM 581 C C . ILE A 1 86 ? -7.893 -8.176 -0.886 1.00 91.69 86 ILE A C 1
ATOM 583 O O . ILE A 1 86 ? -8.648 -8.777 -0.128 1.00 91.69 86 ILE A O 1
ATOM 587 N N . ALA A 1 87 ? -7.507 -6.923 -0.644 1.00 88.19 87 ALA A N 1
ATOM 588 C CA . ALA A 1 87 ? -7.919 -6.185 0.548 1.00 88.19 87 ALA A CA 1
ATOM 589 C C . ALA A 1 87 ? -9.439 -5.975 0.650 1.00 88.19 87 ALA A C 1
ATOM 591 O O . ALA A 1 87 ? -9.943 -5.791 1.751 1.00 88.19 87 ALA A O 1
ATOM 592 N N . ARG A 1 88 ? -10.174 -6.034 -0.469 1.00 84.25 88 ARG A N 1
ATOM 593 C CA . ARG A 1 88 ? -11.648 -6.002 -0.477 1.00 84.25 88 ARG A CA 1
ATOM 594 C C . ARG A 1 88 ? -12.295 -7.337 -0.134 1.00 84.25 88 ARG A C 1
ATOM 596 O O . ARG A 1 88 ? -13.465 -7.359 0.224 1.00 84.25 88 ARG A O 1
ATOM 603 N N . LEU A 1 89 ? -11.566 -8.433 -0.321 1.00 84.81 89 LEU A N 1
ATOM 604 C CA . LEU A 1 89 ? -12.027 -9.788 -0.013 1.00 84.81 89 LEU A CA 1
ATOM 605 C C . LEU A 1 89 ? -11.671 -10.198 1.416 1.00 84.81 89 LEU A C 1
ATOM 607 O O . LEU A 1 89 ? -12.191 -11.193 1.914 1.00 84.81 89 LEU A O 1
ATOM 611 N N . ALA A 1 90 ? -10.741 -9.476 2.039 1.00 72.75 90 ALA A N 1
ATOM 612 C CA . ALA A 1 90 ? -10.332 -9.742 3.399 1.00 72.75 90 ALA A CA 1
ATOM 613 C C . ALA A 1 90 ? -11.467 -9.344 4.366 1.00 72.75 90 ALA A C 1
ATOM 615 O O . ALA A 1 90 ? -12.003 -8.242 4.214 1.00 72.75 90 ALA A O 1
ATOM 616 N N . PRO A 1 91 ? -11.837 -10.236 5.305 1.00 58.81 91 PRO A N 1
ATOM 617 C CA . PRO A 1 91 ? -12.881 -9.976 6.288 1.00 58.81 91 PRO A CA 1
ATOM 618 C C . PRO A 1 91 ? -12.494 -8.848 7.247 1.00 58.81 91 PRO A C 1
ATOM 620 O O . PRO A 1 91 ? -11.278 -8.523 7.356 1.00 58.81 91 PRO A O 1
#

Sequence (91 aa):
MRAVFAIALGVGFLGLLGWIITSAVAASVDGWEGIDPDERLGTNGRTAVAGVFGFGMAGLSAAYAGWPTAATAGAAIVGAIAAGAIARLAP

Foldseek 3Di:
DLVQLQVLQVQLVVLVVLQVVQCVCCVPDPPSVVSRCCVVVNLNSQLQSQLSNQLSVQLNVCVVVVHDPVVSNVSSNVRSNVRSVVSNVDD

Radius of gyration: 14.98 Å; chains: 1; bounding box: 32×16×45 Å

pLDDT: mean 88.92, std 6.24, range [58.81, 96.56]